Protein AF-A0A5E4KKA1-F1 (afdb_monomer_lite)

Secondary structure (DSSP, 8-state):
---EE-----SSPPPP---HHHH-HHHHHHHHHHHS-EEEEEPPSS--SS-------TT--EEEE---SS-B--EEEEEEEEEEGGGS-TTSHHHHHTS-GGGHHHH-TT---TT----TTPEEEEEEEEEE--S--BTTS-EETTT----SS--SB-EE---

pLDDT: mean 70.41, std 17.37, range [28.95, 95.06]

Structure (mmCIF, N/CA/C/O backbone):
data_AF-A0A5E4KKA1-F1
#
_entry.id   AF-A0A5E4KKA1-F1
#
loop_
_atom_site.group_PDB
_atom_site.id
_atom_site.type_symbol
_atom_site.label_atom_id
_atom_site.label_alt_id
_atom_site.label_comp_id
_atom_site.label_asym_id
_atom_site.label_entity_id
_atom_site.label_seq_id
_atom_site.pdbx_PDB_ins_code
_atom_site.Cartn_x
_atom_site.Cartn_y
_atom_site.Cartn_z
_atom_site.occupancy
_atom_site.B_iso_or_equiv
_atom_site.auth_seq_id
_atom_site.auth_comp_id
_atom_site.auth_asym_id
_atom_site.auth_atom_id
_atom_site.pdbx_PDB_model_num
ATOM 1 N N . MET A 1 1 ? 8.457 -18.577 -12.299 1.00 34.81 1 MET A N 1
ATOM 2 C CA . MET A 1 1 ? 7.254 -17.756 -12.073 1.00 34.81 1 MET A CA 1
ATOM 3 C C . MET A 1 1 ? 7.726 -16.322 -12.004 1.00 34.81 1 MET A C 1
ATOM 5 O O . MET A 1 1 ? 8.707 -16.072 -11.319 1.00 34.81 1 MET A O 1
ATOM 9 N N . SER A 1 2 ? 7.150 -15.432 -12.803 1.00 28.95 2 SER A N 1
ATOM 10 C CA . SER A 1 2 ? 7.585 -14.037 -12.905 1.00 28.95 2 SER A CA 1
ATOM 11 C C . SER A 1 2 ? 6.583 -13.157 -12.168 1.00 28.95 2 SER A C 1
ATOM 13 O O . SER A 1 2 ? 5.478 -12.955 -12.659 1.00 28.95 2 SER A O 1
ATOM 15 N N . ALA A 1 3 ? 6.962 -12.669 -10.987 1.00 38.06 3 ALA A N 1
ATOM 16 C CA . ALA A 1 3 ? 6.215 -11.641 -10.276 1.00 38.06 3 ALA A CA 1
ATOM 17 C C . ALA A 1 3 ? 6.425 -10.302 -10.997 1.00 38.06 3 ALA A C 1
ATOM 19 O O . ALA A 1 3 ? 7.565 -9.868 -11.195 1.00 38.06 3 ALA A O 1
ATOM 20 N N . ILE A 1 4 ? 5.342 -9.657 -11.429 1.00 39.62 4 ILE A N 1
ATOM 21 C CA . ILE A 1 4 ? 5.427 -8.311 -12.000 1.00 39.62 4 ILE A CA 1
ATOM 22 C C . ILE A 1 4 ? 5.305 -7.337 -10.837 1.00 39.62 4 ILE A C 1
ATOM 24 O O . ILE A 1 4 ? 4.275 -7.261 -10.168 1.00 39.62 4 ILE A O 1
ATOM 28 N N . ILE A 1 5 ? 6.373 -6.580 -10.584 1.00 44.41 5 ILE A N 1
ATOM 29 C CA . ILE A 1 5 ? 6.281 -5.462 -9.655 1.00 44.41 5 ILE A CA 1
ATOM 30 C C . ILE A 1 5 ? 5.598 -4.317 -10.381 1.00 44.41 5 ILE A C 1
ATOM 32 O O . ILE A 1 5 ? 6.176 -3.718 -11.297 1.00 44.41 5 ILE A O 1
ATOM 36 N N . VAL A 1 6 ? 4.419 -3.936 -9.901 1.00 47.59 6 VAL A N 1
ATOM 37 C CA . VAL A 1 6 ? 3.863 -2.625 -10.224 1.00 47.59 6 VAL A CA 1
ATOM 38 C C . VAL A 1 6 ? 4.681 -1.599 -9.466 1.00 47.59 6 VAL A C 1
ATOM 40 O O . VAL A 1 6 ? 4.430 -1.284 -8.304 1.00 47.59 6 VAL A O 1
ATOM 43 N N . CYS A 1 7 ? 5.742 -1.130 -10.116 1.00 43.53 7 CYS A N 1
ATOM 44 C CA . CYS A 1 7 ? 6.683 -0.239 -9.481 1.00 43.53 7 CYS A CA 1
ATOM 45 C C . CYS A 1 7 ? 6.112 1.177 -9.377 1.00 43.53 7 CYS A C 1
ATOM 47 O O . CYS A 1 7 ? 5.903 1.876 -10.366 1.00 43.53 7 CYS A O 1
ATOM 49 N N . VAL A 1 8 ? 5.983 1.634 -8.143 1.00 40.47 8 VAL A N 1
ATOM 50 C CA . VAL A 1 8 ? 5.994 3.035 -7.741 1.00 40.47 8 VAL A CA 1
ATOM 51 C C . VAL A 1 8 ? 7.305 3.358 -7.021 1.00 40.47 8 VAL A C 1
ATOM 53 O O . VAL A 1 8 ? 7.363 3.637 -5.827 1.00 40.47 8 VAL A O 1
ATOM 56 N N . GLY A 1 9 ? 8.405 3.294 -7.757 1.00 39.16 9 GLY A N 1
ATOM 57 C CA . GLY A 1 9 ? 9.741 3.482 -7.212 1.00 39.16 9 GLY A CA 1
ATOM 58 C C . GLY A 1 9 ? 10.567 4.393 -8.085 1.00 39.16 9 GLY A C 1
ATOM 59 O O . GLY A 1 9 ? 10.659 4.207 -9.295 1.00 39.16 9 GLY A O 1
ATOM 60 N N . SER A 1 10 ? 11.196 5.389 -7.473 1.00 40.06 10 SER A N 1
ATOM 61 C CA . SER A 1 10 ? 12.131 6.259 -8.175 1.00 40.06 10 SER A CA 1
ATOM 62 C C . SER A 1 10 ? 13.465 5.549 -8.388 1.00 40.06 10 SER A C 1
ATOM 64 O O . SER A 1 10 ? 14.065 5.048 -7.441 1.00 40.06 10 SER A O 1
ATOM 66 N N . MET A 1 11 ? 13.995 5.613 -9.612 1.00 38.69 11 MET A N 1
ATOM 67 C CA . MET A 1 11 ? 15.367 5.189 -9.909 1.00 38.69 11 MET A CA 1
ATOM 68 C C . MET A 1 11 ? 16.438 6.003 -9.154 1.00 38.69 11 MET A C 1
ATOM 70 O O . MET A 1 11 ? 17.585 5.562 -9.106 1.00 38.69 11 MET A O 1
ATOM 74 N N . ASN A 1 12 ? 16.093 7.176 -8.590 1.00 38.34 12 ASN A N 1
ATOM 75 C CA . ASN A 1 12 ? 17.067 8.190 -8.160 1.00 38.34 12 ASN A CA 1
ATOM 76 C C . ASN A 1 12 ? 16.692 9.020 -6.909 1.00 38.34 12 ASN A C 1
ATOM 78 O O . ASN A 1 12 ? 17.363 10.015 -6.628 1.00 38.34 12 ASN A O 1
ATOM 82 N N . SER A 1 13 ? 15.641 8.707 -6.142 1.00 42.88 13 SER A N 1
ATOM 83 C CA . SER A 1 13 ? 15.297 9.569 -4.998 1.00 42.88 13 SER A CA 1
ATOM 84 C C . SER A 1 13 ? 16.137 9.239 -3.768 1.00 42.88 13 SER A C 1
ATOM 86 O O . SER A 1 13 ? 16.047 8.137 -3.232 1.00 42.88 13 SER A O 1
ATOM 88 N N . LYS A 1 14 ? 16.880 10.235 -3.264 1.00 40.56 14 LYS A N 1
ATOM 89 C CA . LYS A 1 14 ? 17.334 10.249 -1.865 1.00 40.56 14 LYS A CA 1
ATOM 90 C C . LYS A 1 14 ? 16.130 9.938 -0.958 1.00 40.56 14 LYS A C 1
ATOM 92 O O . LYS A 1 14 ? 15.040 10.434 -1.269 1.00 40.56 14 LYS A O 1
ATOM 97 N N . PRO A 1 15 ? 16.295 9.158 0.127 1.00 44.03 15 PRO A N 1
ATOM 98 C CA . PRO A 1 15 ? 15.211 8.910 1.069 1.00 44.03 15 PRO A CA 1
ATOM 99 C C . PRO A 1 15 ? 14.633 10.260 1.496 1.00 44.03 15 PRO A C 1
ATOM 101 O O . PRO A 1 15 ? 15.350 11.125 2.004 1.00 44.03 15 PRO A O 1
ATOM 104 N N . ARG A 1 16 ? 13.351 10.488 1.193 1.00 46.75 16 ARG A N 1
ATOM 105 C CA . ARG A 1 16 ? 12.656 11.668 1.708 1.00 46.75 16 ARG A CA 1
ATOM 106 C C . ARG A 1 16 ? 12.588 11.523 3.230 1.00 46.75 16 ARG A C 1
ATOM 108 O O . ARG A 1 16 ? 12.507 10.390 3.702 1.00 46.75 16 ARG A O 1
ATOM 115 N N . PRO A 1 17 ? 12.595 12.620 4.003 1.00 42.59 17 PRO A N 1
ATOM 116 C CA . PRO A 1 17 ? 12.240 12.555 5.412 1.00 42.59 17 PRO A CA 1
ATOM 117 C C . PRO A 1 17 ? 10.784 12.086 5.509 1.00 42.59 17 PRO A C 1
ATOM 119 O O . PRO A 1 17 ? 9.842 12.864 5.387 1.00 42.59 17 PRO A O 1
ATOM 122 N N . THR A 1 18 ? 10.601 10.778 5.622 1.00 52.56 18 THR A N 1
ATOM 123 C CA . THR A 1 18 ? 9.318 10.139 5.876 1.00 52.56 18 THR A CA 1
ATOM 124 C C . THR A 1 18 ? 9.066 10.205 7.369 1.00 52.56 18 THR A C 1
ATOM 126 O O . THR A 1 18 ? 9.947 9.870 8.161 1.00 52.56 18 THR A O 1
ATOM 129 N N . PHE A 1 19 ? 7.863 10.614 7.767 1.00 55.84 19 PHE A N 1
ATOM 130 C CA . PHE A 1 19 ? 7.413 10.370 9.132 1.00 55.84 19 PHE A CA 1
ATOM 131 C C . PHE A 1 19 ? 7.595 8.876 9.442 1.00 55.84 19 PHE A C 1
ATOM 133 O O . PHE A 1 19 ? 7.177 8.057 8.614 1.00 55.84 19 PHE A O 1
ATOM 140 N N . PRO A 1 20 ? 8.184 8.503 10.593 1.00 63.50 20 PRO A N 1
ATOM 141 C CA . PRO A 1 20 ? 8.432 7.102 10.930 1.00 63.50 20 PRO A CA 1
ATOM 142 C C . PRO A 1 20 ? 7.176 6.235 10.806 1.00 63.50 20 PRO A C 1
ATOM 144 O O . PRO A 1 20 ? 7.260 5.092 10.377 1.00 63.50 20 PRO A O 1
ATOM 147 N N . GLN A 1 21 ? 6.003 6.802 11.104 1.00 65.12 21 GLN A N 1
ATOM 148 C CA . GLN A 1 21 ? 4.708 6.122 11.070 1.00 65.12 21 GLN A CA 1
ATOM 149 C C . GLN A 1 21 ? 4.163 5.874 9.657 1.00 65.12 21 GLN A C 1
ATOM 151 O O . GLN A 1 21 ? 3.402 4.936 9.466 1.00 65.12 21 GLN A O 1
ATOM 156 N N . ILE A 1 22 ? 4.530 6.693 8.661 1.00 68.19 22 ILE A N 1
ATOM 157 C CA . ILE A 1 22 ? 4.072 6.498 7.268 1.00 68.19 22 ILE A CA 1
ATOM 158 C C . ILE A 1 22 ? 4.648 5.212 6.696 1.00 68.19 22 ILE A C 1
ATOM 160 O O . ILE A 1 22 ? 3.998 4.545 5.899 1.00 68.19 22 ILE A O 1
ATOM 164 N N . VAL A 1 23 ? 5.873 4.893 7.096 1.00 65.38 23 VAL A N 1
ATOM 165 C CA . VAL A 1 23 ? 6.533 3.660 6.702 1.00 65.38 23 VAL A CA 1
ATOM 166 C C . VAL A 1 23 ? 6.216 2.559 7.723 1.00 65.38 23 VAL A C 1
ATOM 168 O O . VAL A 1 23 ? 5.741 1.516 7.327 1.00 65.38 23 VAL A O 1
ATOM 171 N N . SER A 1 24 ? 6.314 2.780 9.037 1.00 76.56 24 SER A N 1
ATOM 172 C CA . SER A 1 24 ? 6.128 1.741 10.076 1.00 76.56 24 SER A CA 1
ATOM 173 C C . SER A 1 24 ? 4.948 0.778 9.846 1.00 76.56 24 SER A C 1
ATOM 175 O O . SER A 1 24 ? 3.788 1.144 10.028 1.00 76.56 24 SER A O 1
ATOM 177 N N . ILE A 1 25 ? 5.251 -0.480 9.514 1.00 77.75 25 ILE A N 1
ATOM 178 C CA . ILE A 1 25 ? 4.248 -1.542 9.340 1.00 77.75 25 ILE A CA 1
ATOM 179 C C . ILE A 1 25 ? 3.509 -1.801 10.654 1.00 77.75 25 ILE A C 1
ATOM 181 O O . ILE A 1 25 ? 2.288 -1.902 10.651 1.00 77.75 25 ILE A O 1
ATOM 185 N N . ASP A 1 26 ? 4.218 -1.775 11.785 1.00 83.50 26 ASP A N 1
ATOM 186 C CA . ASP A 1 26 ? 3.610 -1.904 13.113 1.00 83.50 26 ASP A CA 1
ATOM 187 C C . ASP A 1 26 ? 2.540 -0.831 13.367 1.00 83.50 26 ASP A C 1
ATOM 189 O O . ASP A 1 26 ? 1.492 -1.121 13.937 1.00 83.50 26 ASP A O 1
ATOM 193 N N . ALA A 1 27 ? 2.757 0.412 12.916 1.00 85.06 27 ALA A N 1
ATOM 194 C CA . ALA A 1 27 ? 1.752 1.468 13.039 1.00 85.06 27 ALA A CA 1
ATOM 195 C C . ALA A 1 27 ? 0.491 1.171 12.207 1.00 85.06 27 ALA A C 1
ATOM 197 O O . ALA A 1 27 ? -0.614 1.475 12.656 1.00 85.06 27 ALA A O 1
ATOM 198 N N . HIS A 1 28 ? 0.641 0.558 11.029 1.00 84.12 28 HIS A N 1
ATOM 199 C CA . HIS A 1 28 ? -0.486 0.148 10.185 1.00 84.12 28 HIS A CA 1
ATOM 200 C C . HIS A 1 28 ? -1.223 -1.045 10.781 1.00 84.12 28 HIS A C 1
ATOM 202 O O . HIS A 1 28 ? -2.443 -1.001 10.893 1.00 84.12 28 HIS A O 1
ATOM 208 N N . GLN A 1 29 ? -0.493 -2.059 11.242 1.00 88.62 29 GLN A N 1
ATOM 209 C CA . GLN A 1 29 ? -1.077 -3.229 11.890 1.00 88.62 29 GLN A CA 1
ATOM 210 C C . GLN A 1 29 ? -1.842 -2.832 13.159 1.00 88.62 29 GLN A C 1
ATOM 212 O O . GLN A 1 29 ? -2.979 -3.248 13.355 1.00 88.62 29 GLN A O 1
ATOM 217 N N . ASN A 1 30 ? -1.276 -1.942 13.978 1.00 91.25 30 ASN A N 1
ATOM 218 C CA . ASN A 1 30 ? -1.973 -1.396 15.142 1.00 91.25 30 ASN A CA 1
ATOM 219 C C . ASN A 1 30 ? -3.233 -0.616 14.757 1.00 91.25 30 ASN A C 1
ATOM 221 O O . ASN A 1 30 ? -4.213 -0.646 15.494 1.00 91.25 30 ASN A O 1
ATOM 225 N N . PHE A 1 31 ? -3.227 0.100 13.632 1.00 92.56 31 PHE A N 1
ATOM 226 C CA . PHE A 1 31 ? -4.415 0.811 13.170 1.00 92.56 31 PHE A CA 1
ATOM 227 C C . PHE A 1 31 ? -5.517 -0.158 12.728 1.00 92.56 31 PHE A C 1
ATOM 229 O O . PHE A 1 31 ? -6.656 0.004 13.164 1.00 92.56 31 PHE A O 1
ATOM 236 N N . ILE A 1 32 ? -5.163 -1.177 11.937 1.00 92.88 32 ILE A N 1
ATOM 237 C CA . ILE A 1 32 ? -6.073 -2.241 11.483 1.00 92.88 32 ILE A CA 1
ATOM 238 C C . ILE A 1 32 ? -6.697 -2.950 12.685 1.00 92.88 32 ILE A C 1
ATOM 240 O O . ILE A 1 32 ? -7.913 -3.030 12.770 1.00 92.88 32 ILE A O 1
ATOM 244 N N . ASN A 1 33 ? -5.898 -3.344 13.680 1.00 92.38 33 ASN A N 1
ATOM 245 C CA . ASN A 1 33 ? -6.394 -4.012 14.891 1.00 92.38 33 ASN A CA 1
ATOM 246 C C . ASN A 1 33 ? -7.450 -3.199 15.671 1.00 92.38 33 ASN A C 1
ATOM 248 O O . ASN A 1 33 ? -8.137 -3.758 16.520 1.00 92.38 33 ASN A O 1
ATOM 252 N N . ASN A 1 34 ? -7.550 -1.886 15.431 1.00 93.06 34 ASN A N 1
ATOM 253 C CA . ASN A 1 34 ? -8.510 -0.998 16.088 1.00 93.06 34 ASN A CA 1
ATOM 254 C C . ASN A 1 34 ? -9.668 -0.547 15.180 1.00 93.06 34 ASN A C 1
ATOM 256 O O . ASN A 1 34 ? -10.630 0.016 15.695 1.00 93.06 34 ASN A O 1
ATOM 260 N N . ASN A 1 35 ? -9.563 -0.712 13.857 1.00 91.81 35 ASN A N 1
ATOM 261 C CA . ASN A 1 35 ? -10.519 -0.164 12.882 1.00 91.81 35 ASN A CA 1
ATOM 262 C C . ASN A 1 35 ? -10.932 -1.183 11.808 1.00 91.81 35 ASN A C 1
ATOM 264 O O . ASN A 1 35 ? -11.541 -0.793 10.816 1.00 91.81 35 ASN A O 1
ATOM 268 N N . ASP A 1 36 ? -10.540 -2.449 11.969 1.00 92.56 36 ASP A N 1
ATOM 269 C CA . ASP A 1 36 ? -10.676 -3.581 11.038 1.00 92.56 36 ASP A CA 1
ATOM 270 C C . ASP A 1 36 ? -9.985 -3.406 9.677 1.00 92.56 36 ASP A C 1
ATOM 272 O O . ASP A 1 36 ? -9.734 -4.376 8.965 1.00 92.56 36 ASP A O 1
ATOM 276 N N . SER A 1 37 ? -9.651 -2.180 9.277 1.00 93.56 37 SER A N 1
ATOM 277 C CA . SER A 1 37 ? -9.005 -1.892 8.001 1.00 93.56 37 SER A CA 1
ATOM 278 C C . SER A 1 37 ? -8.256 -0.561 8.017 1.00 93.56 37 SER A C 1
ATOM 280 O O . SER A 1 37 ? -8.408 0.273 8.914 1.00 93.56 37 SER A O 1
ATOM 282 N N . VAL A 1 38 ? -7.433 -0.342 6.994 1.00 92.38 38 VAL A N 1
ATOM 283 C CA . VAL A 1 38 ? -6.713 0.912 6.783 1.00 92.38 38 VAL A CA 1
ATOM 284 C C . VAL A 1 38 ? -6.627 1.257 5.302 1.00 92.38 38 VAL A C 1
ATOM 286 O O . VAL A 1 38 ? -6.240 0.434 4.473 1.00 92.38 38 VAL A O 1
ATOM 289 N N . PHE A 1 39 ? -6.935 2.506 4.959 1.00 91.19 39 PHE A N 1
ATOM 290 C CA . PHE A 1 39 ? -6.636 3.043 3.640 1.00 91.19 39 PHE A CA 1
ATOM 291 C C . PHE A 1 39 ? -5.165 3.445 3.534 1.00 91.19 39 PHE A C 1
ATOM 293 O O . PHE A 1 39 ? -4.629 4.223 4.333 1.00 91.19 39 PHE A O 1
ATOM 300 N N . TRP A 1 40 ? -4.526 2.966 2.475 1.00 86.94 40 TRP A N 1
ATOM 301 C CA . TRP A 1 40 ? -3.148 3.270 2.124 1.00 86.94 40 TRP A CA 1
ATOM 302 C C . TRP A 1 40 ? -3.098 3.919 0.735 1.00 86.94 40 TRP A C 1
ATOM 304 O O . TRP A 1 40 ? -3.775 3.484 -0.189 1.00 86.94 40 TRP A O 1
ATOM 314 N N . ASN A 1 41 ? -2.315 4.991 0.573 1.00 82.94 41 ASN A N 1
ATOM 315 C CA . ASN A 1 41 ? -2.125 5.631 -0.729 1.00 82.94 41 ASN A CA 1
ATOM 316 C C . ASN A 1 41 ? -0.956 5.002 -1.502 1.00 82.94 41 ASN A C 1
ATOM 318 O O . ASN A 1 41 ? 0.157 4.876 -0.986 1.00 82.94 41 ASN A O 1
ATOM 322 N N . LEU A 1 42 ? -1.205 4.670 -2.757 1.00 77.12 42 LEU A N 1
ATOM 323 C CA . LEU A 1 42 ? -0.251 4.169 -3.728 1.00 77.12 42 LEU A CA 1
ATOM 324 C C . LEU A 1 42 ? -0.236 5.137 -4.915 1.00 77.12 42 LEU A C 1
ATOM 326 O O . LEU A 1 42 ? -1.127 5.122 -5.758 1.00 77.12 42 LEU A O 1
ATOM 330 N N . SER A 1 43 ? 0.771 5.998 -5.001 1.00 70.00 43 SER A N 1
ATOM 331 C CA . SER A 1 43 ? 0.992 6.798 -6.218 1.00 70.00 43 SER A CA 1
ATOM 332 C C . SER A 1 43 ? 1.393 5.834 -7.335 1.00 70.00 43 SER A C 1
ATOM 334 O O . SER A 1 43 ? 2.148 4.955 -7.013 1.00 70.00 43 SER A O 1
ATOM 336 N N . PRO A 1 44 ? 0.972 5.878 -8.600 1.00 59.22 44 PRO A N 1
ATOM 337 C CA . PRO A 1 44 ? 1.630 5.100 -9.654 1.00 59.22 44 PRO A CA 1
ATOM 338 C C . PRO A 1 44 ? 2.978 5.747 -10.022 1.00 59.22 44 PRO A C 1
ATOM 340 O O . PRO A 1 44 ? 3.089 6.972 -10.109 1.00 59.22 44 PRO A O 1
ATOM 343 N N . GLY A 1 45 ? 4.039 4.957 -10.213 1.00 49.06 45 GLY A N 1
ATOM 344 C CA . GLY A 1 45 ? 5.334 5.491 -10.641 1.00 49.06 45 GLY A CA 1
ATOM 345 C C . GLY A 1 45 ? 5.234 5.998 -12.078 1.00 49.06 45 GLY A C 1
ATOM 346 O O . GLY A 1 45 ? 4.841 5.243 -12.960 1.00 49.06 45 GLY A O 1
ATOM 347 N N . GLY A 1 46 ? 5.568 7.262 -12.342 1.00 45.75 46 GLY A N 1
ATOM 348 C CA . GLY A 1 46 ? 5.468 7.817 -13.694 1.00 45.75 46 GLY A CA 1
ATOM 349 C C . GLY A 1 46 ? 5.275 9.326 -13.727 1.00 45.75 46 GLY A C 1
ATOM 350 O O . GLY A 1 46 ? 5.267 9.994 -12.690 1.00 45.75 46 GLY A O 1
ATOM 351 N N . ASP A 1 47 ? 5.164 9.862 -14.941 1.00 43.09 47 ASP A N 1
ATOM 352 C CA . ASP A 1 47 ? 4.925 11.282 -15.164 1.00 43.09 47 ASP A CA 1
ATOM 353 C C . ASP A 1 47 ? 3.596 11.695 -14.512 1.00 43.09 47 ASP A C 1
ATOM 355 O O . ASP A 1 47 ? 2.531 11.168 -14.829 1.00 43.09 47 ASP A O 1
ATOM 359 N N . LYS A 1 48 ? 3.659 12.642 -13.570 1.00 51.44 48 LYS A N 1
ATOM 360 C CA . LYS A 1 48 ? 2.480 13.174 -12.864 1.00 51.44 48 LYS A CA 1
ATOM 361 C C . LYS A 1 48 ? 1.620 14.068 -13.766 1.00 51.44 48 LYS A C 1
ATOM 363 O O . LYS A 1 48 ? 0.639 14.643 -13.290 1.00 51.44 48 LYS A O 1
ATOM 368 N N . SER A 1 49 ? 1.998 14.212 -15.037 1.00 48.59 49 SER A N 1
ATOM 369 C CA . SER A 1 49 ? 1.334 15.018 -16.055 1.00 48.59 49 SER A CA 1
ATOM 370 C C . SER A 1 49 ? -0.016 14.419 -16.477 1.00 48.59 49 SER A C 1
ATOM 372 O O . SER A 1 49 ? -0.173 13.873 -17.556 1.00 48.59 49 SER A O 1
ATOM 374 N N . ASN A 1 50 ? -1.038 14.556 -15.628 1.00 51.47 50 ASN A N 1
ATOM 375 C CA . ASN A 1 50 ? -2.474 14.409 -15.943 1.00 51.47 50 ASN A CA 1
ATOM 376 C C . ASN A 1 50 ? -2.977 13.079 -16.554 1.00 51.47 50 ASN A C 1
ATOM 378 O O . ASN A 1 50 ? -4.189 12.874 -16.605 1.00 51.47 50 ASN A O 1
ATOM 382 N N . ASN A 1 51 ? -2.106 12.164 -16.967 1.00 54.25 51 ASN A N 1
ATOM 383 C CA . ASN A 1 51 ? -2.470 10.865 -17.501 1.00 54.25 51 ASN A CA 1
ATOM 384 C C . ASN A 1 51 ? -2.539 9.882 -16.341 1.00 54.25 51 ASN A C 1
ATOM 386 O O . ASN A 1 51 ? -1.533 9.363 -15.863 1.00 54.25 51 ASN A O 1
ATOM 390 N N . VAL A 1 52 ? -3.761 9.663 -15.862 1.00 58.03 52 VAL A N 1
ATOM 391 C CA . VAL A 1 52 ? -4.060 8.597 -14.911 1.00 58.03 52 VAL A CA 1
ATOM 392 C C . VAL A 1 52 ? -3.817 7.267 -15.612 1.00 58.03 52 VAL A C 1
ATOM 394 O O . VAL A 1 52 ? -4.602 6.861 -16.469 1.00 58.03 52 VAL A O 1
ATOM 397 N N . THR A 1 53 ? -2.730 6.586 -15.259 1.00 63.19 53 THR A N 1
ATOM 398 C CA . THR A 1 53 ? -2.562 5.177 -15.616 1.00 63.19 53 THR A CA 1
ATOM 399 C C . THR A 1 53 ? -3.668 4.407 -14.917 1.00 63.19 53 THR A C 1
ATOM 401 O O . THR A 1 53 ? -3.656 4.349 -13.696 1.00 63.19 53 THR A O 1
ATOM 404 N N . GLN A 1 54 ? -4.627 3.862 -15.672 1.00 67.19 54 GLN A N 1
ATOM 405 C CA . GLN A 1 54 ? -5.688 3.025 -15.111 1.00 67.19 54 GLN A CA 1
ATOM 406 C C . GLN A 1 54 ? -5.102 1.811 -14.384 1.00 67.19 54 GLN A C 1
ATOM 408 O O . GLN A 1 54 ? -4.068 1.278 -14.789 1.00 67.19 54 GLN A O 1
ATOM 413 N N . TRP A 1 55 ? -5.798 1.357 -13.343 1.00 70.50 55 TRP A N 1
ATOM 414 C CA . TRP A 1 55 ? -5.456 0.142 -12.624 1.00 70.50 55 TRP A CA 1
ATOM 415 C C . TRP A 1 55 ? -5.622 -1.039 -13.577 1.00 70.50 55 TRP A C 1
ATOM 417 O O . TRP A 1 55 ? -6.713 -1.259 -14.101 1.00 70.50 55 TRP A O 1
ATOM 427 N N . LYS A 1 56 ? -4.535 -1.763 -13.850 1.00 68.38 56 LYS A N 1
ATOM 428 C CA . LYS A 1 56 ? -4.514 -2.839 -14.855 1.00 68.38 56 LYS A CA 1
ATOM 429 C C . LYS A 1 56 ? -4.728 -4.233 -14.270 1.00 68.38 56 LYS A C 1
ATOM 431 O O . LYS A 1 56 ? -4.736 -5.198 -15.023 1.00 68.38 56 LYS A O 1
ATOM 436 N N . TYR A 1 57 ? -4.884 -4.332 -12.955 1.00 69.62 57 TYR A N 1
ATOM 437 C CA . TYR A 1 57 ? -4.772 -5.594 -12.234 1.00 69.62 57 TYR A CA 1
ATOM 438 C C . TYR A 1 57 ? -5.984 -5.824 -11.317 1.00 69.62 57 TYR A C 1
ATOM 440 O O . TYR A 1 57 ? -5.855 -5.780 -10.093 1.00 69.62 57 TYR A O 1
ATOM 448 N N . PRO A 1 58 ? -7.191 -5.973 -11.889 1.00 70.06 58 PRO A N 1
ATOM 449 C CA . PRO A 1 58 ? -8.432 -6.052 -11.116 1.00 70.06 58 PRO A CA 1
ATOM 450 C C . PRO A 1 58 ? -8.489 -7.260 -10.173 1.00 70.06 58 PRO A C 1
ATOM 452 O O . PRO A 1 58 ? -9.212 -7.199 -9.187 1.00 70.06 58 PRO A O 1
ATOM 455 N N . ASP A 1 59 ? -7.715 -8.307 -10.461 1.00 70.12 59 ASP A N 1
ATOM 456 C CA . ASP A 1 59 ? -7.724 -9.571 -9.718 1.00 70.12 59 ASP A CA 1
ATOM 457 C C . ASP A 1 59 ? -6.727 -9.594 -8.547 1.00 70.12 59 ASP A C 1
ATOM 459 O O . ASP A 1 59 ? -6.533 -10.632 -7.925 1.00 70.12 59 ASP A O 1
ATOM 463 N N . ILE A 1 60 ? -6.068 -8.469 -8.248 1.00 70.00 60 ILE A N 1
ATOM 464 C CA . ILE A 1 60 ? -5.164 -8.389 -7.099 1.00 70.00 60 ILE A CA 1
ATOM 465 C C . ILE A 1 60 ? -5.963 -8.269 -5.809 1.00 70.00 60 ILE A C 1
ATOM 467 O O . ILE A 1 60 ? -6.669 -7.282 -5.595 1.00 70.00 60 ILE A O 1
ATOM 471 N N . ASP A 1 61 ? -5.701 -9.204 -4.909 1.00 74.00 61 ASP A N 1
ATOM 472 C CA . ASP A 1 61 ? -6.212 -9.254 -3.544 1.00 74.00 61 ASP A CA 1
ATOM 473 C C . ASP A 1 61 ? -5.100 -9.242 -2.479 1.00 74.00 61 ASP A C 1
ATOM 475 O O . ASP A 1 61 ? -5.396 -9.207 -1.289 1.00 74.00 61 ASP A O 1
ATOM 479 N N . THR A 1 62 ? -3.822 -9.233 -2.870 1.00 73.00 62 THR A N 1
ATOM 480 C CA . THR A 1 62 ? -2.676 -9.281 -1.947 1.00 73.00 62 THR A CA 1
ATOM 481 C C . THR A 1 62 ? -1.514 -8.388 -2.393 1.00 73.00 62 THR A C 1
ATOM 483 O O . THR A 1 62 ? -1.395 -7.995 -3.554 1.00 73.00 62 THR A O 1
ATOM 486 N N . GLY A 1 63 ? -0.649 -8.012 -1.450 1.00 72.75 63 GLY A N 1
ATOM 487 C CA . GLY A 1 63 ? 0.556 -7.225 -1.702 1.00 72.75 63 GLY A CA 1
ATOM 488 C C . GLY A 1 63 ? 1.605 -7.398 -0.604 1.00 72.75 63 GLY A C 1
ATOM 489 O O . GLY A 1 63 ? 1.375 -8.083 0.387 1.00 72.75 63 GLY A O 1
ATOM 490 N N . TYR A 1 64 ? 2.776 -6.770 -0.760 1.00 71.88 64 TYR A N 1
ATOM 491 C CA . TYR A 1 64 ? 3.912 -6.996 0.139 1.00 71.88 64 TYR A CA 1
ATOM 492 C C . TYR A 1 64 ? 4.632 -5.703 0.507 1.00 71.88 64 TYR A C 1
ATOM 494 O O . TYR A 1 64 ? 5.030 -4.918 -0.356 1.00 71.88 64 TYR A O 1
ATOM 502 N N . PHE A 1 65 ? 4.891 -5.494 1.797 1.00 66.94 65 PHE A N 1
ATOM 503 C CA . PHE A 1 65 ? 5.688 -4.348 2.227 1.00 66.94 65 PHE A CA 1
ATOM 504 C C . PHE A 1 65 ? 7.182 -4.650 2.170 1.00 66.94 65 PHE A C 1
ATOM 506 O O . PHE A 1 65 ? 7.660 -5.661 2.678 1.00 66.94 65 PHE A O 1
ATOM 513 N N . TYR A 1 66 ? 7.945 -3.698 1.635 1.00 59.62 66 TYR A N 1
ATOM 514 C CA . TYR A 1 66 ? 9.401 -3.717 1.684 1.00 59.62 66 TYR A CA 1
ATOM 515 C C . TYR A 1 66 ? 9.901 -2.354 2.149 1.00 59.62 66 TYR A C 1
ATOM 517 O O . TYR A 1 66 ? 9.639 -1.328 1.511 1.00 59.62 66 TYR A O 1
ATOM 525 N N . MET A 1 67 ? 10.615 -2.337 3.274 1.00 51.75 67 MET A N 1
ATOM 526 C CA . MET A 1 67 ? 11.030 -1.094 3.927 1.00 51.75 67 MET A CA 1
ATOM 527 C C . MET A 1 67 ? 12.390 -1.166 4.610 1.00 51.75 67 MET A C 1
ATOM 529 O O . MET A 1 67 ? 12.601 -0.555 5.659 1.00 51.75 67 MET A O 1
ATOM 533 N N . SER A 1 68 ? 13.330 -1.914 4.048 1.00 47.78 68 SER A N 1
ATOM 534 C CA . SER A 1 68 ? 14.642 -2.011 4.666 1.00 47.78 68 SER A CA 1
ATOM 535 C C . SER A 1 68 ? 15.770 -2.134 3.654 1.00 47.78 68 SER A C 1
ATOM 537 O O . SER A 1 68 ? 15.654 -2.753 2.596 1.00 47.78 68 SER A O 1
ATOM 539 N N . THR A 1 69 ? 16.911 -1.553 4.017 1.00 44.34 69 THR A N 1
ATOM 540 C CA . THR A 1 69 ? 18.215 -1.830 3.407 1.00 44.34 69 THR A CA 1
ATOM 541 C C . THR A 1 69 ? 18.617 -3.301 3.568 1.00 44.34 69 THR A C 1
ATOM 543 O O . THR A 1 69 ? 19.432 -3.791 2.787 1.00 44.34 69 THR A O 1
ATOM 546 N N . THR A 1 70 ? 18.020 -4.020 4.526 1.00 49.84 70 THR A N 1
ATOM 547 C CA . THR A 1 70 ? 18.182 -5.463 4.755 1.00 49.84 70 THR A CA 1
ATOM 548 C C . THR A 1 70 ? 17.269 -6.281 3.844 1.00 49.84 70 THR A C 1
ATOM 550 O O . THR A 1 70 ? 16.399 -6.988 4.317 1.00 49.84 70 THR A O 1
ATOM 553 N N . GLN A 1 71 ? 17.478 -6.126 2.538 1.00 56.34 71 GLN A N 1
ATOM 554 C CA . GLN A 1 71 ? 17.278 -7.063 1.417 1.00 56.34 71 GLN A CA 1
ATOM 555 C C . GLN A 1 71 ? 16.024 -7.956 1.278 1.00 56.34 71 GLN A C 1
ATOM 557 O O . GLN A 1 71 ? 15.841 -8.427 0.160 1.00 56.34 71 GLN A O 1
ATOM 562 N N . MET A 1 72 ? 15.166 -8.182 2.278 1.00 62.72 72 MET A N 1
ATOM 563 C CA . MET A 1 72 ? 14.107 -9.199 2.246 1.00 62.72 72 MET A CA 1
ATOM 564 C C . MET A 1 72 ? 12.715 -8.659 2.611 1.00 62.72 72 MET A C 1
ATOM 566 O O . MET A 1 72 ? 12.580 -7.745 3.425 1.00 62.72 72 MET A O 1
ATOM 570 N N . ILE A 1 73 ? 11.682 -9.241 1.997 1.00 66.88 73 ILE A N 1
ATOM 571 C CA . ILE A 1 73 ? 10.269 -9.011 2.332 1.00 66.88 73 ILE A CA 1
ATOM 572 C C . ILE A 1 73 ? 9.911 -9.772 3.605 1.00 66.88 73 ILE A C 1
ATOM 574 O O . ILE A 1 73 ? 10.126 -10.978 3.690 1.00 66.88 73 ILE A O 1
ATOM 578 N N . GLU A 1 74 ? 9.309 -9.068 4.559 1.00 71.75 74 GLU A N 1
ATOM 579 C CA . GLU A 1 74 ? 8.929 -9.608 5.870 1.00 71.75 74 GLU A CA 1
ATOM 580 C C . GLU A 1 74 ? 7.419 -9.538 6.130 1.00 71.75 74 GLU A C 1
ATOM 582 O O . GLU A 1 74 ? 6.968 -9.973 7.186 1.00 71.75 74 GLU A 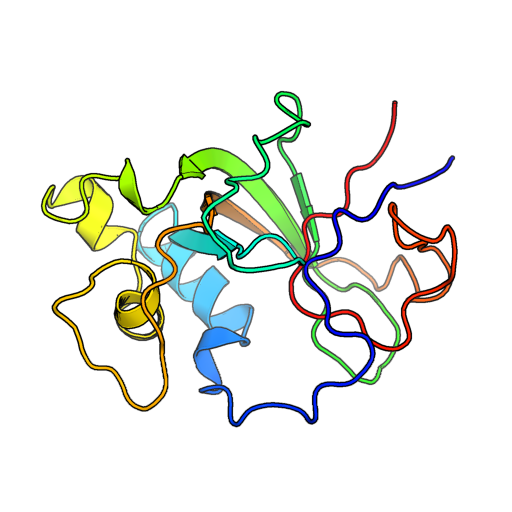O 1
ATOM 587 N N . TYR A 1 75 ? 6.633 -8.963 5.213 1.00 76.69 75 TYR A N 1
ATOM 588 C CA . TYR A 1 75 ? 5.199 -8.775 5.417 1.00 76.69 75 TYR A CA 1
ATOM 589 C C . TYR A 1 75 ? 4.408 -8.888 4.117 1.00 76.69 75 TYR A C 1
ATOM 591 O O . TYR A 1 75 ? 4.806 -8.331 3.091 1.00 76.69 75 TYR A O 1
ATOM 599 N N . GLU A 1 76 ? 3.254 -9.532 4.221 1.00 81.06 76 GLU A N 1
ATOM 600 C CA . GLU A 1 76 ? 2.194 -9.620 3.217 1.00 81.06 76 GLU A CA 1
ATOM 601 C C . GLU A 1 76 ? 0.950 -8.905 3.750 1.00 81.06 76 GLU A C 1
ATOM 603 O O . GLU A 1 76 ? 0.764 -8.792 4.964 1.00 81.06 76 GLU A O 1
ATOM 608 N N . PHE A 1 77 ? 0.106 -8.390 2.867 1.00 84.00 77 PHE A N 1
ATOM 609 C CA . PHE A 1 77 ? -1.148 -7.757 3.245 1.00 84.00 77 PHE A CA 1
ATOM 610 C C . PHE A 1 77 ? -2.271 -8.091 2.271 1.00 84.00 77 PHE A C 1
ATOM 612 O O . PHE A 1 77 ? -2.031 -8.224 1.073 1.00 84.00 77 PHE A O 1
ATOM 619 N N . ASN A 1 78 ? -3.495 -8.157 2.795 1.00 86.44 78 ASN A N 1
ATOM 620 C CA . ASN A 1 78 ? -4.702 -8.425 2.015 1.00 86.44 78 ASN A CA 1
ATOM 621 C C . ASN A 1 78 ? -5.356 -7.111 1.591 1.00 86.44 78 ASN A C 1
ATOM 623 O O . ASN A 1 78 ? -5.492 -6.184 2.392 1.00 86.44 78 ASN A O 1
ATOM 627 N N . ILE A 1 79 ? -5.757 -7.040 0.329 1.00 84.62 79 ILE A N 1
ATOM 628 C CA . ILE A 1 79 ? -6.398 -5.900 -0.306 1.00 84.62 79 ILE A CA 1
ATOM 629 C C . ILE A 1 79 ? -7.851 -6.271 -0.571 1.00 84.62 79 ILE A C 1
ATOM 631 O O . ILE A 1 79 ? -8.151 -7.128 -1.393 1.00 84.62 79 ILE A O 1
ATOM 635 N N . GLU A 1 80 ? -8.764 -5.583 0.100 1.00 88.12 80 GLU A N 1
ATOM 636 C CA . GLU A 1 80 ? -10.197 -5.758 -0.149 1.00 88.12 80 GLU A CA 1
ATOM 637 C C . GLU A 1 80 ? -10.666 -4.902 -1.328 1.00 88.12 80 GLU A C 1
ATOM 639 O O . GLU A 1 80 ? -11.576 -5.265 -2.073 1.00 88.12 80 GLU A O 1
ATOM 644 N N . TYR A 1 81 ? -10.062 -3.723 -1.488 1.00 84.31 81 TYR A N 1
ATOM 645 C CA . TYR A 1 81 ? -10.576 -2.716 -2.400 1.00 84.31 81 TYR A CA 1
ATOM 646 C C . TYR A 1 81 ? -9.491 -1.769 -2.905 1.00 84.31 81 TYR A C 1
ATOM 648 O O . TYR A 1 81 ? -8.609 -1.359 -2.152 1.00 84.31 81 TYR A O 1
ATOM 656 N N . ILE A 1 82 ? -9.597 -1.361 -4.173 1.00 84.00 82 ILE A N 1
ATOM 657 C CA . ILE A 1 82 ? -8.710 -0.381 -4.807 1.00 84.00 82 ILE A CA 1
ATOM 658 C C . ILE A 1 82 ? -9.549 0.668 -5.541 1.00 84.00 82 ILE A C 1
ATOM 660 O O . ILE A 1 82 ? -10.407 0.339 -6.361 1.00 84.00 82 ILE A O 1
ATOM 664 N N . LYS A 1 83 ? -9.277 1.953 -5.290 1.00 86.31 83 LYS A N 1
ATOM 665 C CA . LYS A 1 83 ? -9.907 3.085 -5.992 1.00 86.31 83 LYS A CA 1
ATOM 666 C C . LYS A 1 83 ? -8.915 4.192 -6.260 1.00 86.31 83 LYS A C 1
ATOM 668 O O . LYS A 1 83 ? -7.944 4.333 -5.540 1.00 86.31 83 LYS A O 1
ATOM 673 N N . MET A 1 84 ? -9.189 5.055 -7.224 1.00 85.12 84 MET A N 1
ATOM 674 C CA . MET A 1 84 ? -8.514 6.349 -7.288 1.00 85.12 84 MET A CA 1
ATOM 675 C C . MET A 1 84 ? -8.837 7.190 -6.044 1.00 85.12 84 MET A C 1
ATOM 677 O O . MET A 1 84 ? -9.999 7.291 -5.650 1.00 85.12 84 MET A O 1
ATOM 681 N N . ILE A 1 85 ? -7.830 7.862 -5.479 1.00 87.94 85 ILE A N 1
ATOM 682 C CA . ILE A 1 85 ? -7.992 8.740 -4.306 1.00 87.94 85 ILE A CA 1
ATOM 683 C C . ILE A 1 85 ? -8.984 9.868 -4.594 1.00 87.94 85 ILE A C 1
ATOM 685 O O . ILE A 1 85 ? -9.840 10.159 -3.768 1.00 87.94 85 ILE A O 1
ATOM 689 N N . ARG A 1 86 ? -8.924 10.467 -5.788 1.00 85.56 86 ARG A N 1
ATOM 690 C CA . ARG A 1 86 ? -9.853 11.535 -6.200 1.00 85.56 86 ARG A CA 1
ATOM 691 C C . ARG A 1 86 ? -11.323 11.103 -6.272 1.00 85.56 86 ARG A C 1
ATOM 693 O O . ARG A 1 86 ? -12.197 11.960 -6.236 1.00 85.56 86 ARG A O 1
ATOM 700 N N . ASP A 1 87 ? -11.578 9.800 -6.395 1.00 88.00 87 ASP A N 1
ATOM 701 C CA . ASP A 1 87 ? -12.926 9.233 -6.482 1.00 88.00 87 ASP A CA 1
ATOM 702 C C . ASP A 1 87 ? -13.400 8.702 -5.113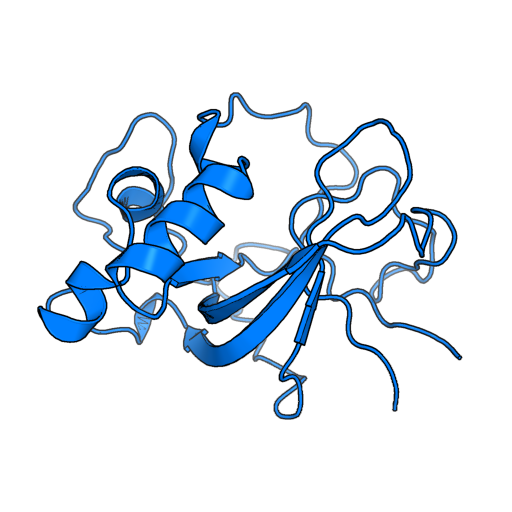 1.00 88.00 87 ASP A C 1
ATOM 704 O O . ASP A 1 87 ? -14.513 8.177 -4.993 1.00 88.00 87 ASP A O 1
ATOM 708 N N . LEU A 1 88 ? -12.550 8.778 -4.082 1.00 89.69 88 LEU A N 1
ATOM 709 C CA . LEU A 1 88 ? -12.855 8.375 -2.716 1.00 89.69 88 LEU A CA 1
ATOM 710 C C . LEU A 1 88 ? -13.539 9.540 -1.987 1.00 89.69 88 LEU A C 1
ATOM 712 O O . LEU A 1 88 ? -12.998 10.643 -1.921 1.00 89.69 88 LEU A O 1
ATOM 716 N N . ASP A 1 89 ? -14.721 9.304 -1.416 1.00 91.62 89 ASP A N 1
ATOM 717 C CA . ASP A 1 89 ? -15.413 10.325 -0.625 1.00 91.62 89 ASP A CA 1
ATOM 718 C C . ASP A 1 89 ? -14.816 10.404 0.785 1.00 91.62 89 ASP A C 1
ATOM 720 O O . ASP A 1 89 ? -15.340 9.843 1.744 1.00 91.62 89 ASP A O 1
ATOM 724 N N . VAL A 1 90 ? -13.685 11.097 0.911 1.00 90.56 90 VAL A N 1
ATOM 725 C CA . VAL A 1 90 ? -12.963 11.266 2.186 1.00 90.56 90 VAL A CA 1
ATOM 726 C C . VAL A 1 90 ? -13.788 12.036 3.228 1.00 90.56 90 VAL A C 1
ATOM 728 O O . VAL A 1 90 ? -13.469 11.980 4.414 1.00 90.56 90 VAL A O 1
ATOM 731 N N . ASN A 1 91 ? -14.863 12.726 2.827 1.00 89.75 91 ASN A N 1
ATOM 732 C CA . ASN A 1 91 ? -15.765 13.393 3.767 1.00 89.75 91 ASN A CA 1
ATOM 733 C C . ASN A 1 91 ? -16.795 12.435 4.381 1.00 89.75 91 ASN A C 1
ATOM 735 O O . ASN A 1 91 ? -17.391 12.780 5.403 1.00 89.75 91 ASN A O 1
ATOM 739 N N . ASN A 1 92 ? -16.998 11.245 3.803 1.00 94.00 92 ASN A N 1
ATOM 740 C CA . ASN A 1 92 ? -17.796 10.202 4.433 1.00 94.00 92 ASN A CA 1
ATOM 741 C C . ASN A 1 92 ? -17.087 9.742 5.727 1.00 94.00 92 ASN A C 1
ATOM 743 O O . ASN A 1 92 ? -15.947 9.274 5.648 1.00 94.00 92 ASN A O 1
ATOM 747 N N . PRO A 1 93 ? -17.733 9.831 6.908 1.00 93.69 93 PRO A N 1
ATOM 748 C CA . PRO A 1 93 ? -17.143 9.407 8.177 1.00 93.69 93 PRO A CA 1
ATOM 749 C C . PRO A 1 93 ? -16.629 7.962 8.182 1.00 93.69 93 PRO A C 1
ATOM 751 O O . PRO A 1 93 ? -15.590 7.698 8.783 1.00 93.69 93 PRO A O 1
ATOM 754 N N . GLU A 1 94 ? -17.313 7.045 7.492 1.00 93.25 94 GLU A N 1
ATOM 755 C CA . GLU A 1 94 ? -16.913 5.635 7.399 1.00 93.25 94 GLU A CA 1
ATOM 756 C C . GLU A 1 94 ? -15.556 5.501 6.702 1.00 93.25 94 GLU A C 1
ATOM 758 O O . GLU A 1 94 ? -14.648 4.866 7.223 1.00 93.25 94 GLU A O 1
ATOM 763 N N . ILE A 1 95 ? -15.368 6.196 5.577 1.00 93.12 95 ILE A N 1
ATOM 764 C CA . ILE A 1 95 ? -14.092 6.229 4.851 1.00 93.12 95 ILE A CA 1
ATOM 765 C C . ILE A 1 95 ? -13.030 6.982 5.657 1.00 93.12 95 ILE A C 1
ATOM 767 O O . ILE A 1 95 ? -11.876 6.559 5.743 1.00 93.12 95 ILE A O 1
ATOM 771 N N . ARG A 1 96 ? -13.404 8.119 6.249 1.00 93.12 96 ARG A N 1
ATOM 772 C CA . ARG A 1 96 ? -12.481 9.016 6.946 1.00 93.12 96 ARG A CA 1
ATOM 773 C C . ARG A 1 96 ? -11.814 8.358 8.147 1.00 93.12 96 ARG A C 1
ATOM 775 O O . ARG A 1 96 ? -10.637 8.633 8.399 1.00 93.12 96 ARG A O 1
ATOM 782 N N . ASN A 1 97 ? -12.564 7.524 8.864 1.00 94.62 97 ASN A N 1
ATOM 783 C CA . ASN A 1 97 ? -12.092 6.783 10.030 1.00 94.62 97 ASN A CA 1
ATOM 784 C C . ASN A 1 97 ? -11.118 5.664 9.656 1.00 94.62 97 ASN A C 1
ATOM 786 O O . ASN A 1 97 ? -10.307 5.278 10.486 1.00 94.62 97 ASN A O 1
ATOM 790 N N . LEU A 1 98 ? -11.129 5.208 8.402 1.00 95.06 98 LEU A N 1
ATOM 791 C CA . LEU A 1 98 ? -10.180 4.221 7.888 1.00 95.06 98 LEU A CA 1
ATOM 792 C C . LEU A 1 98 ? -8.865 4.857 7.404 1.00 95.06 98 LEU A C 1
ATOM 794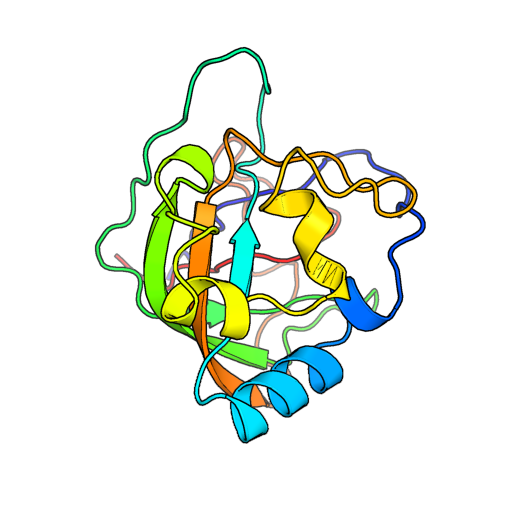 O O . LEU A 1 98 ? -7.934 4.141 7.042 1.00 95.06 98 LEU A O 1
ATOM 798 N N . ILE A 1 99 ? -8.750 6.192 7.394 1.00 92.56 99 ILE A N 1
ATOM 799 C CA . ILE A 1 99 ? -7.531 6.908 6.991 1.00 92.56 99 ILE A CA 1
ATOM 800 C C . ILE A 1 99 ? -6.803 7.423 8.244 1.00 92.56 99 ILE A C 1
ATOM 802 O O . ILE A 1 99 ? -7.273 8.371 8.887 1.00 92.56 99 ILE A O 1
ATOM 806 N N . PRO A 1 100 ? -5.612 6.890 8.578 1.00 90.31 100 PRO A N 1
ATOM 807 C CA . PRO A 1 100 ? -4.853 7.351 9.729 1.00 90.31 100 PRO A CA 1
ATOM 808 C C . PRO A 1 100 ? -4.457 8.819 9.599 1.00 90.31 100 PRO A C 1
ATOM 810 O O . PRO A 1 100 ? -4.097 9.287 8.516 1.00 90.31 100 PRO A O 1
ATOM 813 N N . ASN A 1 101 ? -4.410 9.538 10.724 1.00 89.06 101 ASN A N 1
ATOM 814 C CA . ASN A 1 101 ? -4.099 10.970 10.718 1.00 89.06 101 ASN A CA 1
ATOM 815 C C . ASN A 1 101 ? -2.764 11.307 10.032 1.00 89.06 101 ASN A C 1
ATOM 817 O O . ASN A 1 101 ? -2.650 12.321 9.344 1.00 89.06 101 ASN A O 1
ATOM 821 N N . TRP A 1 102 ? -1.766 10.430 10.159 1.00 85.19 102 TRP A N 1
ATOM 822 C CA . TRP A 1 102 ? -0.455 10.584 9.522 1.00 85.19 102 TRP A CA 1
ATOM 823 C C . TRP A 1 102 ? -0.451 10.341 8.006 1.00 85.19 102 TRP A C 1
ATOM 825 O O . TRP A 1 102 ? 0.562 10.613 7.366 1.00 85.19 102 TRP A O 1
ATOM 835 N N . ARG A 1 103 ? -1.548 9.855 7.414 1.00 85.00 103 ARG A N 1
ATOM 836 C CA . ARG A 1 103 ? -1.705 9.679 5.959 1.00 85.00 103 ARG A CA 1
ATOM 837 C C . ARG A 1 103 ? -2.605 10.712 5.305 1.00 85.00 103 ARG A C 1
ATOM 839 O O . ARG A 1 103 ? -2.616 10.811 4.083 1.00 85.00 103 ARG A O 1
ATOM 846 N N . LEU A 1 104 ? -3.336 11.493 6.088 1.00 87.75 104 LEU A N 1
ATOM 847 C CA . LEU A 1 104 ? -4.400 12.333 5.556 1.00 87.75 104 LEU A CA 1
ATOM 848 C C . LEU A 1 104 ? -3.985 13.335 4.493 1.00 87.75 104 LEU A C 1
ATOM 850 O O . LEU A 1 104 ? -4.766 13.573 3.580 1.00 87.75 104 LEU A O 1
ATOM 854 N N . GLY A 1 105 ? -2.769 13.877 4.561 1.00 85.69 105 GLY A N 1
ATOM 855 C CA . GLY A 1 105 ? -2.292 14.823 3.553 1.00 85.69 105 GLY A CA 1
ATOM 856 C C . GLY A 1 105 ? -2.182 14.218 2.148 1.00 85.69 105 GLY A C 1
ATOM 857 O O . GLY A 1 105 ? -2.113 14.961 1.175 1.00 85.69 105 GLY A O 1
ATOM 858 N N . TYR A 1 106 ? -2.195 12.886 2.012 1.00 84.88 106 TYR A N 1
ATOM 859 C CA . TYR A 1 106 ? -2.256 12.212 0.712 1.00 84.88 106 TYR A CA 1
ATOM 860 C C . TYR A 1 106 ? -3.682 12.075 0.163 1.00 84.88 106 TYR A C 1
ATOM 862 O O . TYR A 1 106 ? -3.839 11.974 -1.051 1.00 84.88 106 TYR A O 1
ATOM 870 N N . PHE A 1 107 ? -4.698 12.097 1.031 1.00 88.56 107 PHE A N 1
ATOM 871 C CA . PHE A 1 107 ? -6.103 11.826 0.700 1.00 88.56 107 PHE A CA 1
ATOM 872 C C . PHE A 1 107 ? -6.988 13.075 0.704 1.00 88.56 107 PHE A C 1
ATOM 874 O O . PHE A 1 107 ? -7.961 13.136 -0.038 1.00 88.56 107 PHE A O 1
ATOM 881 N N . ASP A 1 108 ? -6.661 14.076 1.518 1.00 87.50 108 ASP A N 1
ATOM 882 C CA . ASP A 1 108 ? -7.433 15.308 1.644 1.00 87.50 108 ASP A CA 1
ATOM 883 C C . ASP A 1 108 ? -6.566 16.513 1.281 1.00 87.50 108 ASP A C 1
ATOM 885 O O . ASP A 1 108 ? -5.614 16.869 1.980 1.00 87.50 108 ASP A O 1
ATOM 889 N N . ARG A 1 109 ? -6.935 17.183 0.185 1.00 82.69 109 ARG A N 1
ATOM 890 C CA . ARG A 1 109 ? -6.246 18.379 -0.316 1.00 82.69 109 ARG A CA 1
ATOM 891 C C . ARG A 1 109 ? -6.251 19.553 0.669 1.00 82.69 109 ARG A C 1
ATOM 893 O O . ARG A 1 109 ? -5.438 20.464 0.522 1.00 82.69 109 ARG A O 1
ATOM 900 N N . ASN A 1 110 ? -7.195 19.578 1.611 1.00 82.12 110 ASN A N 1
ATOM 901 C CA . ASN A 1 110 ? -7.347 20.664 2.575 1.00 82.12 110 ASN A CA 1
ATOM 902 C C . ASN A 1 110 ? -6.453 20.461 3.811 1.00 82.12 110 ASN A C 1
ATOM 904 O O . ASN A 1 110 ? -6.307 21.381 4.615 1.00 82.12 110 ASN A O 1
ATOM 908 N N . ILE A 1 111 ? -5.834 19.285 3.960 1.00 79.50 111 ILE A N 1
ATOM 909 C CA . ILE A 1 111 ? -4.961 18.959 5.087 1.00 79.50 111 ILE A CA 1
ATOM 910 C C . ILE A 1 111 ? -3.505 19.163 4.673 1.00 79.50 111 ILE A C 1
ATOM 912 O O . ILE A 1 111 ? -2.919 18.378 3.931 1.00 79.50 111 ILE A O 1
ATOM 916 N N . GLN A 1 112 ? -2.890 20.219 5.204 1.00 61.81 112 GLN A N 1
ATOM 917 C CA . GLN A 1 112 ? -1.457 20.460 5.053 1.00 61.81 112 GLN A CA 1
ATOM 918 C C . GLN A 1 112 ? -0.691 19.789 6.196 1.00 61.81 112 GLN A C 1
ATOM 920 O O . GLN A 1 112 ? -0.471 20.388 7.244 1.00 61.81 112 GLN A O 1
ATOM 925 N N . ASN A 1 113 ? -0.259 18.544 5.991 1.00 59.97 113 ASN A N 1
ATOM 926 C CA . ASN A 1 113 ? 0.706 17.895 6.878 1.00 59.97 113 ASN A CA 1
ATOM 927 C C . ASN A 1 113 ? 2.110 17.994 6.271 1.00 59.97 113 ASN A C 1
ATOM 929 O O . ASN A 1 113 ? 2.340 17.493 5.173 1.00 59.97 113 ASN A O 1
ATOM 933 N N . ASN A 1 114 ? 3.029 18.651 6.994 1.00 51.19 114 ASN A N 1
ATOM 934 C CA . ASN A 1 114 ? 4.449 18.885 6.681 1.00 51.19 114 ASN A CA 1
ATOM 935 C C . ASN A 1 114 ? 5.019 17.988 5.557 1.00 51.19 114 ASN A C 1
ATOM 937 O O . ASN A 1 114 ? 5.421 16.852 5.803 1.00 51.19 114 ASN A O 1
ATOM 941 N N . ASN A 1 115 ? 5.114 18.530 4.337 1.00 60.19 115 ASN A N 1
ATOM 942 C CA . ASN A 1 115 ? 5.717 17.913 3.140 1.00 60.19 115 ASN A CA 1
ATOM 943 C C . ASN A 1 115 ? 4.940 16.767 2.457 1.00 60.19 115 ASN A C 1
ATOM 945 O O . ASN A 1 115 ? 5.456 16.184 1.497 1.00 60.19 115 ASN A O 1
ATOM 949 N N . GLN A 1 116 ? 3.720 16.449 2.892 1.00 66.62 116 GLN A N 1
ATOM 950 C CA . GLN A 1 116 ? 2.821 15.554 2.157 1.00 66.62 116 GLN A CA 1
ATOM 951 C C . GLN A 1 116 ? 2.125 16.331 1.038 1.00 66.62 116 GLN A C 1
ATOM 953 O O . GLN A 1 116 ? 1.696 17.467 1.227 1.00 66.62 116 GLN A O 1
ATOM 958 N N . VAL A 1 117 ? 2.042 15.721 -0.142 1.00 70.25 117 VAL A N 1
ATOM 959 C CA . VAL A 1 117 ? 1.357 16.296 -1.302 1.00 70.25 117 VAL A CA 1
ATOM 960 C C . VAL A 1 117 ? 0.160 15.414 -1.595 1.00 70.25 117 VAL A C 1
ATOM 962 O O . VAL A 1 117 ? 0.338 14.207 -1.763 1.00 70.25 117 VAL A O 1
ATOM 965 N N . PHE A 1 118 ? -1.020 16.029 -1.675 1.00 77.19 118 PHE A N 1
ATOM 966 C CA . PHE A 1 118 ? -2.253 15.365 -2.082 1.00 77.19 118 PHE A CA 1
ATOM 967 C C . PHE A 1 118 ? -2.029 14.568 -3.371 1.00 77.19 118 PHE A C 1
ATOM 969 O O . PHE A 1 118 ? -1.597 15.116 -4.392 1.00 77.19 118 PHE A O 1
ATOM 976 N N . ASP A 1 119 ? -2.293 13.266 -3.312 1.00 76.12 119 ASP A N 1
ATOM 977 C CA . ASP A 1 119 ? -1.965 12.327 -4.379 1.00 76.12 119 ASP A CA 1
ATOM 978 C C . ASP A 1 119 ? -3.177 12.128 -5.292 1.00 76.12 119 ASP A C 1
ATOM 980 O O . ASP A 1 119 ? -3.766 11.056 -5.368 1.00 76.12 119 ASP A O 1
ATOM 984 N N . ASN A 1 120 ? -3.577 13.200 -5.983 1.00 74.12 120 ASN A N 1
ATOM 985 C CA . ASN A 1 120 ? -4.790 13.233 -6.815 1.00 74.12 120 ASN A CA 1
ATOM 986 C C . ASN A 1 120 ? -4.857 12.114 -7.875 1.00 74.12 120 ASN A C 1
ATOM 988 O O . ASN A 1 120 ? -5.939 11.711 -8.296 1.00 74.12 120 ASN A O 1
ATOM 992 N N . ASN A 1 121 ? -3.693 11.635 -8.320 1.00 75.50 121 ASN A N 1
ATOM 993 C CA . ASN A 1 121 ? -3.563 10.574 -9.319 1.00 75.50 121 ASN A CA 1
ATOM 994 C C . ASN A 1 121 ? -3.137 9.231 -8.700 1.00 75.50 121 ASN A C 1
ATOM 996 O O . ASN A 1 121 ? -2.818 8.303 -9.438 1.00 75.50 121 ASN A O 1
ATOM 1000 N N . GLY A 1 122 ? -3.101 9.138 -7.370 1.00 78.81 122 GLY A N 1
ATOM 1001 C CA . GLY A 1 122 ? -2.817 7.916 -6.636 1.00 78.81 122 GLY A CA 1
ATOM 1002 C C . GLY A 1 122 ? -4.051 7.040 -6.444 1.00 78.81 122 GLY A C 1
ATOM 1003 O O . GLY A 1 122 ? -5.198 7.477 -6.582 1.00 78.81 122 GLY A O 1
ATOM 1004 N N . TYR A 1 123 ? -3.786 5.794 -6.080 1.00 82.12 123 TYR A N 1
ATOM 1005 C CA . TYR A 1 123 ? -4.759 4.799 -5.667 1.00 82.12 123 TYR A CA 1
ATOM 1006 C C . TYR A 1 123 ? -4.859 4.740 -4.143 1.00 82.12 123 TYR A C 1
ATOM 1008 O O . TYR A 1 123 ? -3.857 4.782 -3.440 1.00 82.12 123 TYR A O 1
ATOM 1016 N N . ALA A 1 124 ? -6.074 4.645 -3.630 1.00 87.81 124 ALA A N 1
ATOM 1017 C CA . ALA A 1 124 ? -6.406 4.225 -2.287 1.00 87.81 124 ALA A CA 1
ATOM 1018 C C . ALA A 1 124 ? -6.598 2.708 -2.313 1.00 87.81 124 ALA A C 1
ATOM 1020 O O . ALA A 1 124 ? -7.473 2.222 -3.029 1.00 87.81 124 ALA A O 1
ATOM 1021 N N . ILE A 1 125 ? -5.799 1.982 -1.540 1.00 87.62 125 ILE A N 1
ATOM 1022 C CA . ILE A 1 125 ? -5.982 0.549 -1.305 1.00 87.62 125 ILE A CA 1
ATOM 1023 C C . ILE A 1 125 ? -6.503 0.356 0.117 1.00 87.62 125 ILE A C 1
ATOM 1025 O O . ILE A 1 125 ? -5.978 0.968 1.050 1.00 87.62 125 ILE A O 1
ATOM 1029 N N . LEU A 1 126 ? -7.558 -0.436 0.271 1.00 91.31 126 LEU A N 1
ATOM 1030 C CA . LEU A 1 126 ? -8.098 -0.824 1.565 1.00 91.31 126 LEU A CA 1
ATOM 1031 C C . LEU A 1 126 ? -7.429 -2.122 1.993 1.00 91.31 126 LEU A C 1
ATOM 1033 O O . LEU A 1 126 ? -7.602 -3.152 1.344 1.00 91.31 126 LEU A O 1
ATOM 1037 N N . ILE A 1 127 ? -6.656 -2.041 3.068 1.00 90.88 127 ILE A N 1
ATOM 1038 C CA . ILE A 1 127 ? -5.942 -3.173 3.639 1.00 90.88 127 ILE A CA 1
ATOM 1039 C C . ILE A 1 127 ? -6.690 -3.634 4.878 1.00 90.88 127 ILE A C 1
ATOM 1041 O O . ILE A 1 127 ? -6.904 -2.835 5.790 1.00 90.88 127 ILE A O 1
ATOM 1045 N N . THR A 1 128 ? -7.054 -4.907 4.920 1.00 92.56 128 THR A N 1
ATOM 1046 C CA . THR A 1 128 ? -7.807 -5.514 6.029 1.00 92.56 128 THR A CA 1
ATOM 1047 C C . THR A 1 128 ? -6.920 -6.332 6.958 1.00 92.56 128 THR A C 1
ATOM 1049 O O . THR A 1 128 ? -7.246 -6.526 8.123 1.00 92.56 128 THR A O 1
ATOM 1052 N N . GLU A 1 129 ? -5.767 -6.789 6.472 1.00 91.06 129 GLU A N 1
ATOM 1053 C CA . GLU A 1 129 ? -4.887 -7.679 7.221 1.00 91.06 129 GLU A CA 1
ATOM 1054 C C . GLU A 1 129 ? -3.424 -7.466 6.830 1.00 91.06 129 GLU A C 1
ATOM 1056 O O . GLU A 1 129 ? -3.115 -7.169 5.675 1.00 91.06 129 GLU A O 1
ATOM 1061 N N . ILE A 1 130 ? -2.521 -7.620 7.804 1.00 88.00 130 ILE A N 1
ATOM 1062 C CA . ILE A 1 130 ? -1.070 -7.627 7.598 1.00 88.00 130 ILE A CA 1
ATOM 1063 C C . ILE A 1 130 ? -0.495 -8.859 8.292 1.00 88.00 130 ILE A C 1
ATOM 1065 O O . ILE A 1 130 ? -0.568 -8.986 9.518 1.00 88.00 130 ILE A O 1
ATOM 1069 N N . ASN A 1 131 ? 0.145 -9.713 7.506 1.00 85.94 131 ASN A N 1
ATOM 1070 C CA . ASN A 1 131 ? 0.768 -10.952 7.935 1.00 85.94 131 ASN A CA 1
ATOM 1071 C C . ASN A 1 131 ? 2.284 -10.793 7.983 1.00 85.94 131 ASN A C 1
ATOM 1073 O O . ASN A 1 131 ? 2.906 -10.337 7.026 1.00 85.94 131 ASN A O 1
ATOM 1077 N N . ARG A 1 132 ? 2.895 -11.184 9.105 1.00 84.38 132 ARG A N 1
ATOM 1078 C CA . ARG A 1 132 ? 4.355 -11.313 9.202 1.00 84.38 132 ARG A CA 1
ATOM 1079 C C . ARG A 1 132 ? 4.792 -12.573 8.473 1.00 84.38 132 ARG A C 1
ATOM 1081 O O . ARG A 1 132 ? 4.255 -13.650 8.715 1.00 84.38 132 ARG A O 1
ATOM 1088 N N . LEU A 1 133 ? 5.815 -12.438 7.649 1.00 76.44 133 LEU A N 1
ATOM 1089 C CA . LEU A 1 133 ? 6.457 -13.527 6.939 1.00 76.44 133 LEU A CA 1
ATOM 1090 C C . LEU A 1 133 ? 7.804 -13.841 7.589 1.00 76.44 133 LEU A C 1
ATOM 1092 O O . LEU A 1 133 ? 8.496 -12.959 8.102 1.00 76.44 133 LEU A O 1
ATOM 1096 N N . ASN A 1 134 ? 8.221 -15.101 7.493 1.00 74.38 134 ASN A N 1
ATOM 1097 C CA . ASN A 1 134 ? 9.654 -15.382 7.517 1.00 74.38 134 ASN A CA 1
ATOM 1098 C C . ASN A 1 134 ? 10.256 -14.756 6.253 1.00 74.38 134 ASN A C 1
ATOM 1100 O O . ASN A 1 134 ? 9.623 -14.891 5.217 1.00 74.38 134 ASN A O 1
ATOM 1104 N N . PRO A 1 135 ? 11.424 -14.101 6.285 1.00 70.06 135 PRO A N 1
ATOM 1105 C CA . PRO A 1 135 ? 11.976 -13.438 5.105 1.00 70.06 135 PRO A CA 1
ATOM 1106 C C . PRO A 1 135 ? 12.007 -14.358 3.867 1.00 70.06 135 PRO A C 1
ATOM 1108 O O . PRO A 1 135 ? 12.746 -15.343 3.866 1.00 70.06 135 PRO A O 1
ATOM 1111 N N . VAL A 1 136 ? 11.173 -14.081 2.851 1.00 65.69 136 VAL A N 1
ATOM 1112 C CA . VAL A 1 136 ? 10.909 -15.038 1.746 1.00 65.69 136 VAL A CA 1
ATOM 1113 C C . VAL A 1 136 ? 11.605 -14.651 0.443 1.00 65.69 136 VAL A C 1
ATOM 1115 O O . VAL A 1 136 ? 12.144 -15.508 -0.251 1.00 65.69 136 VAL A O 1
ATOM 1118 N N . LEU A 1 137 ? 11.576 -13.362 0.099 1.00 65.69 137 LEU A N 1
ATOM 1119 C CA . LEU A 1 137 ? 11.973 -12.855 -1.215 1.00 65.69 137 LEU A CA 1
ATOM 1120 C C . LEU A 1 137 ? 12.960 -11.707 -1.063 1.00 65.69 137 LEU A C 1
ATOM 1122 O O . LEU A 1 137 ? 12.758 -10.805 -0.244 1.00 65.69 137 LEU A O 1
ATOM 1126 N N . SER A 1 138 ? 14.016 -11.738 -1.867 1.00 69.88 138 SER A N 1
ATOM 1127 C CA . SER A 1 138 ? 15.019 -10.691 -1.959 1.00 69.88 138 SER A CA 1
ATOM 1128 C C . SER A 1 138 ? 14.640 -9.648 -3.008 1.00 69.88 138 SER A C 1
ATOM 1130 O O . SER A 1 138 ? 13.897 -9.922 -3.945 1.00 69.88 138 SER A O 1
ATOM 1132 N N . LYS A 1 139 ? 15.217 -8.445 -2.920 1.00 67.31 139 LYS A N 1
ATOM 1133 C CA . LYS A 1 139 ? 15.052 -7.413 -3.963 1.00 67.31 139 LYS A CA 1
ATOM 1134 C C . LYS A 1 139 ? 15.456 -7.862 -5.382 1.00 67.31 139 LYS A C 1
ATOM 1136 O O . LYS A 1 139 ? 15.095 -7.183 -6.340 1.00 67.31 139 LYS A O 1
ATOM 1141 N N . ASP A 1 140 ? 16.262 -8.919 -5.502 1.00 70.94 140 ASP A N 1
ATOM 1142 C CA . ASP A 1 140 ? 16.782 -9.418 -6.776 1.00 70.94 140 ASP A CA 1
ATOM 1143 C C . ASP A 1 140 ? 15.813 -10.432 -7.415 1.00 70.94 140 ASP A C 1
ATOM 1145 O O . ASP A 1 140 ? 15.939 -10.735 -8.595 1.00 70.94 140 ASP A O 1
ATOM 1149 N N . ASP A 1 141 ? 14.767 -10.868 -6.706 1.00 71.38 141 ASP A N 1
ATOM 1150 C CA . ASP A 1 141 ? 13.708 -11.751 -7.229 1.00 71.38 141 ASP A CA 1
ATOM 1151 C C . ASP A 1 141 ? 12.668 -11.002 -8.092 1.00 71.38 141 ASP A C 1
ATOM 1153 O O . ASP A 1 141 ? 11.589 -11.495 -8.416 1.00 71.38 141 ASP A O 1
ATOM 1157 N N . PHE A 1 142 ? 12.997 -9.771 -8.467 1.00 67.44 142 PHE A N 1
ATOM 1158 C CA . PHE A 1 142 ? 12.055 -8.713 -8.781 1.00 67.44 142 PHE A CA 1
ATOM 1159 C C . PHE A 1 142 ? 12.528 -7.889 -9.977 1.00 67.44 142 PHE A C 1
ATOM 1161 O O . PHE A 1 142 ? 13.706 -7.532 -10.072 1.00 67.44 142 PHE A O 1
ATOM 1168 N N . TYR A 1 143 ? 11.595 -7.527 -10.864 1.00 68.88 143 TYR A N 1
ATOM 1169 C CA . TYR A 1 143 ? 11.858 -6.727 -12.062 1.00 68.88 143 TYR A CA 1
ATOM 1170 C C . TYR A 1 143 ? 10.859 -5.576 -12.208 1.00 68.88 143 TYR A C 1
ATOM 1172 O O . TYR A 1 143 ? 9.673 -5.711 -11.913 1.00 68.88 143 TYR A O 1
ATOM 1180 N N . LEU A 1 144 ? 11.347 -4.433 -12.693 1.00 64.56 144 LEU A N 1
ATOM 1181 C CA . LEU A 1 144 ? 10.511 -3.297 -13.080 1.00 64.56 144 LEU A CA 1
ATOM 1182 C C . LEU A 1 144 ? 9.721 -3.628 -14.354 1.00 64.56 144 LEU A C 1
ATOM 1184 O O . LEU A 1 144 ? 10.340 -3.945 -15.364 1.00 64.56 144 LEU A O 1
ATOM 1188 N N . GLU A 1 145 ? 8.394 -3.465 -14.352 1.00 60.62 145 GLU A N 1
ATOM 1189 C CA . GLU A 1 145 ? 7.543 -3.719 -15.535 1.00 60.62 145 GLU A CA 1
ATOM 1190 C C . GLU A 1 145 ? 8.007 -2.931 -16.778 1.00 60.62 145 GLU A C 1
ATOM 1192 O O . GLU A 1 145 ? 8.081 -3.459 -17.885 1.00 60.62 145 GLU A O 1
ATOM 1197 N N . SER A 1 146 ? 8.377 -1.660 -16.600 1.00 62.00 146 SER A N 1
ATOM 1198 C CA . SER A 1 146 ? 8.718 -0.765 -17.711 1.00 62.00 146 SER A CA 1
ATOM 1199 C C . SER A 1 146 ? 10.064 -1.062 -18.376 1.00 62.00 146 SER A C 1
ATOM 1201 O O . SER A 1 146 ? 10.222 -0.797 -19.566 1.00 62.00 146 SER A O 1
ATOM 1203 N N . SER A 1 147 ? 11.041 -1.585 -17.631 1.00 67.94 147 SER A N 1
ATOM 1204 C CA . SER A 1 147 ? 12.420 -1.763 -18.111 1.00 67.94 147 SER A CA 1
ATOM 1205 C C . SER A 1 147 ? 12.936 -3.196 -18.032 1.00 67.94 147 SER A C 1
ATOM 1207 O O . SER A 1 147 ? 14.009 -3.467 -18.563 1.00 67.94 147 SER A O 1
ATOM 1209 N N . HIS A 1 148 ? 12.210 -4.105 -17.378 1.00 70.00 148 HIS A N 1
ATOM 1210 C CA . HIS A 1 148 ? 12.635 -5.481 -17.097 1.00 70.00 148 HIS A CA 1
ATOM 1211 C C . HIS A 1 148 ? 14.003 -5.567 -16.394 1.00 70.00 148 HIS A C 1
ATOM 1213 O O . HIS A 1 148 ? 14.731 -6.548 -16.521 1.00 70.00 148 HIS A O 1
ATOM 1219 N N . THR A 1 149 ? 14.375 -4.531 -15.639 1.00 71.75 149 THR A N 1
ATOM 1220 C CA . THR A 1 149 ? 15.614 -4.488 -14.849 1.00 71.75 149 THR A CA 1
ATOM 1221 C C . THR A 1 149 ? 15.310 -4.650 -13.367 1.00 71.75 149 THR A C 1
ATOM 1223 O O . THR A 1 149 ? 14.246 -4.227 -12.913 1.00 71.75 149 THR A O 1
ATOM 1226 N N . HIS A 1 150 ? 16.270 -5.153 -12.593 1.00 71.88 150 HIS A N 1
ATOM 1227 C CA . HIS A 1 150 ? 16.145 -5.204 -11.137 1.00 71.88 150 HIS A CA 1
ATOM 1228 C C . HIS A 1 150 ? 16.017 -3.798 -10.516 1.00 71.88 150 HIS A C 1
ATOM 1230 O O . HIS A 1 150 ? 16.726 -2.869 -10.931 1.00 71.88 150 HIS A O 1
ATOM 1236 N N . PRO A 1 151 ? 15.139 -3.608 -9.516 1.00 65.44 151 PRO A N 1
ATOM 1237 C CA . PRO A 1 151 ? 15.029 -2.346 -8.796 1.00 65.44 151 PRO A CA 1
ATOM 1238 C C . PRO A 1 151 ? 16.264 -2.108 -7.908 1.00 65.44 151 PRO A C 1
ATOM 1240 O O . PRO A 1 151 ? 16.735 -2.993 -7.198 1.00 65.44 151 PRO A O 1
ATOM 1243 N N . LYS A 1 152 ? 16.787 -0.874 -7.888 1.00 62.66 152 LYS A N 1
ATOM 1244 C CA . LYS A 1 152 ? 17.893 -0.503 -6.977 1.00 62.66 152 LYS A CA 1
ATOM 1245 C C . LYS A 1 152 ? 17.448 -0.450 -5.515 1.00 62.66 152 LYS A C 1
ATOM 1247 O O . LYS A 1 152 ? 18.198 -0.861 -4.630 1.00 62.66 152 LYS A O 1
ATOM 1252 N N . T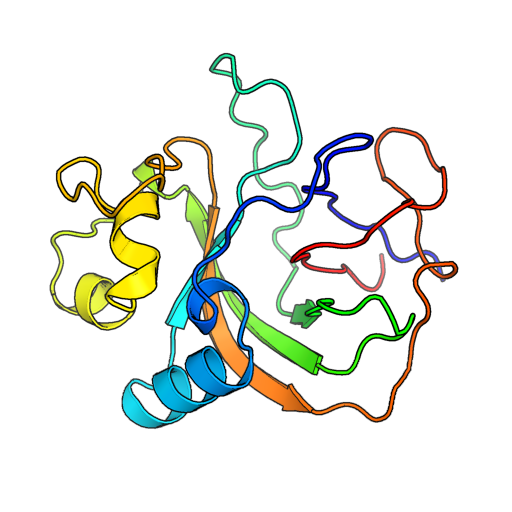HR A 1 153 ? 16.234 0.049 -5.298 1.00 56.28 153 THR A N 1
ATOM 1253 C CA . THR A 1 153 ? 15.573 0.134 -3.998 1.00 56.28 153 THR A CA 1
ATOM 1254 C C . THR A 1 153 ? 14.107 -0.180 -4.187 1.00 56.28 153 THR A C 1
ATOM 1256 O O . THR A 1 153 ? 13.498 0.246 -5.172 1.00 56.28 153 THR A O 1
ATOM 1259 N N . ILE A 1 154 ? 13.544 -0.887 -3.217 1.00 55.22 154 ILE A N 1
ATOM 1260 C CA . ILE A 1 154 ? 12.1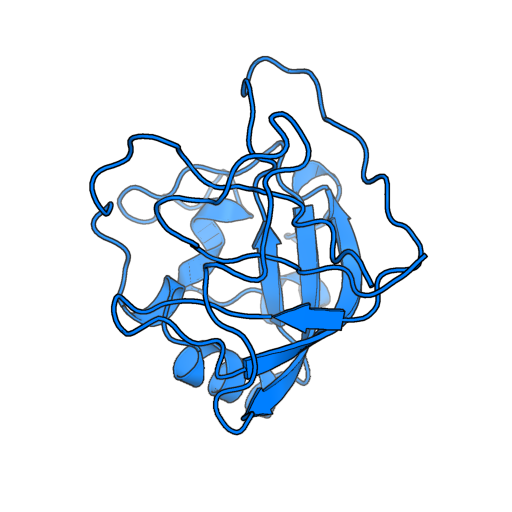31 -1.183 -3.184 1.00 55.22 154 ILE A CA 1
ATOM 1261 C C . ILE A 1 154 ? 11.488 -0.300 -2.072 1.00 55.22 154 ILE A C 1
ATOM 1263 O O . ILE A 1 154 ? 11.935 -0.345 -0.936 1.00 55.22 154 ILE A O 1
ATOM 1267 N N . TYR A 1 155 ? 10.517 0.571 -2.391 1.00 54.03 155 TYR A N 1
ATOM 1268 C CA . TYR A 1 155 ? 9.675 1.297 -1.432 1.00 54.03 155 TYR A CA 1
ATOM 1269 C C . TYR A 1 155 ? 8.191 0.993 -1.687 1.00 54.03 155 TYR A C 1
ATOM 1271 O O . TYR A 1 155 ? 7.705 1.340 -2.755 1.00 54.03 155 TYR A O 1
ATOM 1279 N N . ASN A 1 156 ? 7.478 0.444 -0.693 1.00 53.78 156 ASN A N 1
ATOM 1280 C CA . ASN A 1 156 ? 6.006 0.352 -0.647 1.00 53.78 156 ASN A CA 1
ATOM 1281 C C . ASN A 1 156 ? 5.341 -0.122 -1.958 1.00 53.78 156 ASN A C 1
ATOM 1283 O O . ASN A 1 156 ? 4.776 0.701 -2.681 1.00 53.78 156 ASN A O 1
ATOM 1287 N N . TYR A 1 157 ? 5.362 -1.426 -2.251 1.00 57.09 157 TYR A N 1
ATOM 1288 C CA . TYR A 1 157 ? 4.693 -1.953 -3.447 1.00 57.09 157 TYR A CA 1
ATOM 1289 C C . TYR A 1 157 ? 3.582 -2.922 -3.114 1.00 57.09 157 TYR A C 1
ATOM 1291 O O . TYR A 1 157 ? 3.452 -3.440 -2.014 1.00 57.09 157 TYR A O 1
ATOM 1299 N N . ILE A 1 158 ? 2.800 -3.172 -4.144 1.00 55.91 158 ILE A N 1
ATOM 1300 C CA . ILE A 1 158 ? 1.998 -4.365 -4.272 1.00 55.91 158 ILE A CA 1
ATOM 1301 C C . ILE A 1 158 ? 2.780 -5.233 -5.253 1.00 55.91 158 ILE A C 1
ATOM 1303 O O . ILE A 1 158 ? 3.076 -4.800 -6.371 1.00 55.91 158 ILE A O 1
ATOM 1307 N N . ILE A 1 159 ? 3.211 -6.401 -4.795 1.00 54.09 159 ILE A N 1
ATOM 1308 C CA . ILE A 1 159 ? 3.811 -7.410 -5.662 1.00 54.09 159 ILE A CA 1
ATOM 1309 C C . ILE A 1 159 ? 2.681 -8.336 -6.070 1.00 54.09 159 ILE A C 1
ATOM 1311 O O . ILE A 1 159 ? 1.943 -8.821 -5.221 1.00 54.09 159 ILE A O 1
ATOM 1315 N N . VAL A 1 160 ? 2.548 -8.519 -7.377 1.00 50.75 160 VAL A N 1
ATOM 1316 C CA . VAL A 1 160 ? 1.504 -9.335 -7.982 1.00 50.75 160 VAL A CA 1
ATOM 1317 C C . VAL A 1 160 ? 2.106 -10.696 -8.266 1.0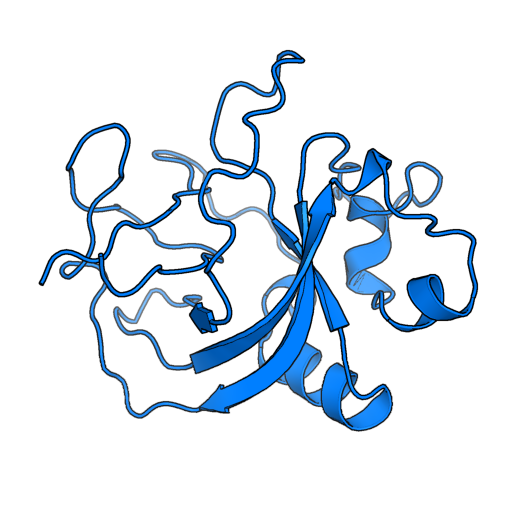0 50.75 160 VAL A C 1
ATOM 1319 O O . VAL A 1 160 ? 2.980 -10.820 -9.134 1.00 50.75 160 VAL A O 1
ATOM 1322 N N . GLU A 1 161 ? 1.679 -11.710 -7.525 1.00 45.19 161 GLU A N 1
ATOM 1323 C CA . GLU A 1 161 ? 2.024 -13.087 -7.846 1.00 45.19 161 GLU A CA 1
ATOM 1324 C C . GLU A 1 161 ? 1.082 -13.612 -8.939 1.00 45.19 161 GLU A C 1
ATOM 1326 O O . GLU A 1 161 ? -0.116 -13.731 -8.728 1.00 45.19 161 GLU A O 1
ATOM 1331 N N . GLY A 1 162 ? 1.643 -13.939 -10.108 1.00 40.22 162 GLY A N 1
ATOM 1332 C CA . GLY A 1 162 ? 1.057 -14.882 -11.069 1.00 40.22 162 GLY A CA 1
ATOM 1333 C C . GLY A 1 162 ? -0.123 -14.406 -11.927 1.00 40.22 162 GLY A C 1
ATOM 1334 O O . GLY A 1 162 ? -1.267 -14.372 -11.490 1.00 40.22 162 GLY A O 1
ATOM 1335 N N . ILE A 1 163 ? 0.155 -14.228 -13.223 1.00 37.03 163 ILE A N 1
ATOM 1336 C CA . ILE A 1 163 ? -0.640 -14.886 -14.275 1.00 37.03 163 ILE A CA 1
ATOM 1337 C C . ILE A 1 163 ? 0.223 -16.027 -14.817 1.00 37.03 163 ILE A C 1
ATOM 1339 O O . ILE A 1 163 ? 1.447 -15.790 -14.982 1.00 37.03 163 ILE A O 1
#

Foldseek 3Di:
DAWAWQDPDDLDDDDDPQDPLLQDPVNQQVLCVVLLKAKHKAQRRDDPPPDQPDDPCPPDQKFFADDDPPFFTFKMWGWPDKDQLLPDPCVPPSNVSRYDPSRVQCRDVVDDDPPRHPRRSIMITMTRDMDTDDGDHGQQSYAHPVPRDGRPDGHDTGTDPDD

Sequence (163 aa):
MSAIIVCVGSMNSKPRPTFPQIVSIDAHQNFINNNDSVFWNLSPGGDKSNNVTQWKYPDIDTGYFYMSTTQMIEYEFNIEYIKMIRDLDVNNPEIRNLIPNWRLGYFDRNIQNNNQVFDNNGYAILITEINRLNPVLSKDDFYLESSHTHPKTIYNYIIVEGI

Radius of gyration: 15.25 Å; chains: 1; bounding box: 36×38×34 Å